Protein AF-A0A8T3YNQ0-F1 (afdb_monomer_lite)

Foldseek 3Di:
DDPPPPDQWDWDDDPNDTDIDRDPVNVVVVDDPQFDKDWDFDDDDPDTDIDIDGDGGD

Structure (mmCIF, N/CA/C/O backbone):
data_AF-A0A8T3YNQ0-F1
#
_entry.id   AF-A0A8T3YNQ0-F1
#
loop_
_atom_site.group_PDB
_atom_site.id
_atom_site.type_symbol
_atom_site.label_atom_id
_atom_site.label_alt_id
_atom_site.label_comp_id
_atom_site.label_asym_id
_atom_site.label_entity_id
_atom_site.label_seq_id
_atom_site.pdbx_PDB_ins_code
_atom_site.Cartn_x
_atom_site.Cartn_y
_atom_site.Cartn_z
_atom_site.occupancy
_atom_site.B_iso_or_equiv
_atom_site.auth_seq_id
_atom_site.auth_comp_id
_atom_site.auth_asym_id
_atom_site.auth_atom_id
_atom_site.pdbx_PDB_model_num
ATOM 1 N N . MET A 1 1 ? 4.794 -13.208 22.857 1.00 36.31 1 MET A N 1
ATOM 2 C CA . MET A 1 1 ? 5.191 -13.367 21.443 1.00 36.31 1 MET A CA 1
ATOM 3 C C . MET A 1 1 ? 4.035 -12.805 20.639 1.00 36.31 1 MET A C 1
ATOM 5 O O . MET A 1 1 ? 2.994 -13.439 20.603 1.00 36.31 1 MET A O 1
ATOM 9 N N . GLU A 1 2 ? 4.134 -11.564 20.161 1.00 37.12 2 GLU A N 1
ATOM 10 C CA . GLU A 1 2 ? 3.069 -10.983 19.332 1.00 37.12 2 GLU A CA 1
ATOM 11 C C . GLU A 1 2 ? 3.042 -11.719 17.992 1.00 37.12 2 GLU A C 1
ATOM 13 O O . GLU A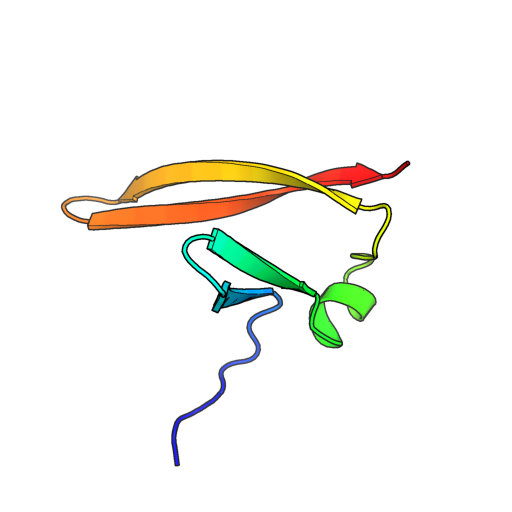 1 2 ? 4.049 -11.764 17.281 1.00 37.12 2 GLU A O 1
ATOM 18 N N . GLU A 1 3 ? 1.904 -12.337 17.682 1.00 40.25 3 GLU A N 1
ATOM 19 C CA . GLU A 1 3 ? 1.630 -12.949 16.389 1.00 40.25 3 GLU A CA 1
ATOM 20 C C . GLU A 1 3 ? 1.718 -11.871 15.303 1.00 40.25 3 GLU A C 1
ATOM 22 O O . GLU A 1 3 ? 0.781 -11.106 15.063 1.00 40.25 3 GLU A O 1
ATOM 27 N N . PHE A 1 4 ? 2.862 -11.805 14.619 1.00 40.66 4 PHE A N 1
ATOM 28 C CA . PHE A 1 4 ? 2.979 -11.131 13.332 1.00 40.66 4 PHE A CA 1
ATOM 29 C C . PHE A 1 4 ? 2.171 -11.935 12.312 1.00 40.66 4 PHE A C 1
ATOM 31 O O . PHE A 1 4 ? 2.710 -12.713 11.528 1.00 40.66 4 PHE A O 1
ATOM 38 N N . GLY A 1 5 ? 0.848 -11.768 12.349 1.00 39.91 5 GLY A N 1
ATOM 39 C CA . GLY A 1 5 ? -0.035 -12.271 11.312 1.00 39.91 5 GLY A CA 1
ATOM 40 C C . GLY A 1 5 ? 0.483 -11.796 9.958 1.00 39.91 5 GLY A C 1
ATOM 41 O O . GLY A 1 5 ? 0.847 -10.627 9.809 1.00 39.91 5 GLY A O 1
ATOM 42 N N . THR A 1 6 ? 0.531 -12.716 9.000 1.00 48.44 6 THR A N 1
ATOM 43 C CA . THR A 1 6 ? 0.932 -12.561 7.595 1.00 48.44 6 THR A CA 1
ATOM 44 C C . THR A 1 6 ? 0.136 -11.453 6.904 1.00 48.44 6 THR A C 1
ATOM 46 O O . THR A 1 6 ? -0.803 -11.699 6.146 1.00 48.44 6 THR A O 1
ATOM 49 N N . ARG A 1 7 ? 0.454 -10.194 7.208 1.00 57.12 7 ARG A N 1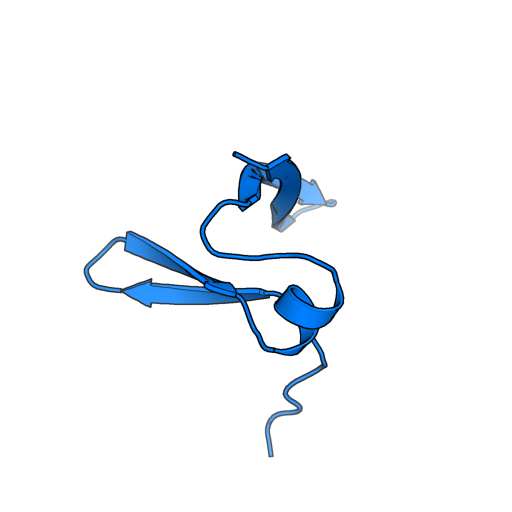
ATOM 50 C CA . ARG A 1 7 ? -0.191 -9.023 6.626 1.00 57.12 7 ARG A CA 1
ATOM 51 C C . ARG A 1 7 ? 0.716 -8.508 5.517 1.00 57.12 7 ARG A C 1
ATOM 53 O O . ARG A 1 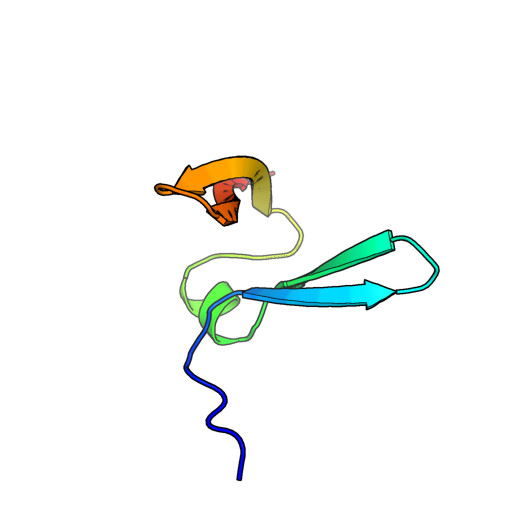7 ? 1.843 -8.115 5.801 1.00 57.12 7 ARG A O 1
ATOM 60 N N . PRO A 1 8 ? 0.228 -8.413 4.271 1.00 57.69 8 PRO A N 1
ATOM 61 C CA . PRO A 1 8 ? 1.038 -7.986 3.130 1.00 57.69 8 PRO A CA 1
ATOM 62 C C . PRO A 1 8 ? 1.497 -6.520 3.224 1.00 57.69 8 PRO A C 1
ATOM 64 O O . PRO A 1 8 ? 2.108 -6.001 2.300 1.00 57.69 8 PRO A O 1
ATOM 67 N N . LYS A 1 9 ? 1.127 -5.780 4.275 1.00 66.44 9 LYS A N 1
ATOM 68 C CA . LYS A 1 9 ? 1.416 -4.350 4.425 1.00 66.44 9 LYS A CA 1
ATOM 69 C C . LYS A 1 9 ? 1.589 -4.040 5.898 1.00 66.44 9 LYS A C 1
ATOM 71 O O . LYS A 1 9 ? 0.731 -4.402 6.706 1.00 66.44 9 LYS A O 1
ATOM 76 N N . LYS A 1 10 ? 2.654 -3.313 6.227 1.00 69.31 10 LYS A N 1
ATOM 77 C CA . LYS A 1 10 ? 2.872 -2.751 7.562 1.00 69.31 10 LYS A CA 1
ATOM 78 C C . LYS A 1 10 ? 2.865 -1.229 7.462 1.00 69.31 10 LYS A C 1
ATOM 80 O O . LYS A 1 10 ? 3.648 -0.662 6.709 1.00 69.31 10 LYS A O 1
ATOM 85 N N . LEU A 1 11 ? 1.962 -0.586 8.197 1.00 70.88 11 LEU A N 1
ATOM 86 C CA . LEU A 1 11 ? 1.958 0.865 8.382 1.00 70.88 11 LEU A CA 1
ATOM 87 C C . LEU A 1 11 ? 2.818 1.187 9.599 1.00 70.88 11 LEU A C 1
ATOM 89 O O . LEU A 1 11 ? 2.617 0.598 10.661 1.00 70.88 11 LEU A O 1
ATOM 93 N N . VAL A 1 12 ? 3.773 2.096 9.446 1.00 71.94 12 VAL A N 1
ATOM 94 C CA . VAL A 1 12 ? 4.648 2.532 10.541 1.00 71.94 12 VAL A CA 1
ATOM 95 C C . VAL A 1 12 ? 4.721 4.053 10.536 1.00 71.94 12 VAL A C 1
ATOM 97 O O . VAL A 1 12 ? 4.908 4.646 9.467 1.00 71.94 12 VAL A O 1
ATOM 100 N N . PRO A 1 13 ? 4.566 4.701 11.701 1.00 70.88 13 PRO A N 1
ATOM 101 C CA . PRO A 1 13 ? 4.839 6.122 11.818 1.00 70.88 13 PRO A CA 1
ATOM 102 C C . PRO A 1 13 ? 6.337 6.370 11.607 1.00 70.88 13 PRO A C 1
ATOM 104 O O . PRO A 1 13 ? 7.175 5.656 12.155 1.00 70.88 13 PRO A O 1
ATOM 107 N N . SER A 1 14 ? 6.676 7.380 10.813 1.00 74.00 14 SER A N 1
ATOM 108 C CA . SER A 1 14 ? 8.055 7.813 10.590 1.00 74.00 14 SER A CA 1
ATOM 109 C C . SER A 1 14 ? 8.091 9.325 10.397 1.00 74.00 14 SER A C 1
ATOM 111 O O . SER A 1 14 ? 7.506 9.839 9.448 1.00 74.00 14 SER A O 1
ATOM 113 N N . HIS A 1 15 ? 8.745 10.044 11.315 1.00 71.25 15 HIS A N 1
ATOM 114 C CA . HIS A 1 15 ? 8.939 11.503 11.249 1.00 71.25 15 HIS A CA 1
ATOM 115 C C . HIS A 1 15 ? 7.661 12.314 10.948 1.00 71.25 15 HIS A C 1
ATOM 117 O O . HIS A 1 15 ? 7.661 13.195 10.094 1.00 71.25 15 HIS A O 1
ATOM 123 N N . GLY A 1 16 ? 6.547 11.997 11.618 1.00 75.88 16 GLY A N 1
ATOM 124 C CA . GLY A 1 16 ? 5.261 12.681 11.407 1.00 75.88 16 GLY A CA 1
ATOM 125 C C . GLY A 1 16 ? 4.490 12.241 10.155 1.00 75.88 16 GLY A C 1
ATOM 126 O O . GLY A 1 16 ? 3.372 12.700 9.940 1.00 75.88 16 GLY A O 1
ATOM 127 N N . ASN A 1 17 ? 5.041 11.312 9.371 1.00 73.56 17 ASN A N 1
ATOM 128 C CA . ASN A 1 17 ? 4.394 10.696 8.217 1.00 73.56 17 ASN A CA 1
ATOM 129 C C . ASN A 1 17 ? 3.997 9.243 8.509 1.00 73.56 17 ASN A C 1
ATOM 131 O O . ASN A 1 17 ? 4.494 8.607 9.441 1.00 73.56 17 ASN A O 1
ATOM 135 N N . LEU A 1 18 ? 3.115 8.694 7.672 1.00 68.81 18 LEU A N 1
ATOM 136 C CA . LEU A 1 18 ? 2.806 7.266 7.643 1.00 68.81 18 LEU A CA 1
ATOM 137 C C . LEU A 1 18 ? 3.537 6.615 6.472 1.00 68.81 18 LEU A C 1
ATOM 139 O O . LEU A 1 18 ? 3.341 7.002 5.321 1.00 68.81 18 LEU A O 1
ATOM 143 N N . VAL A 1 19 ? 4.354 5.606 6.766 1.00 75.62 19 VAL A N 1
ATOM 144 C CA . VAL A 1 19 ? 5.091 4.841 5.759 1.00 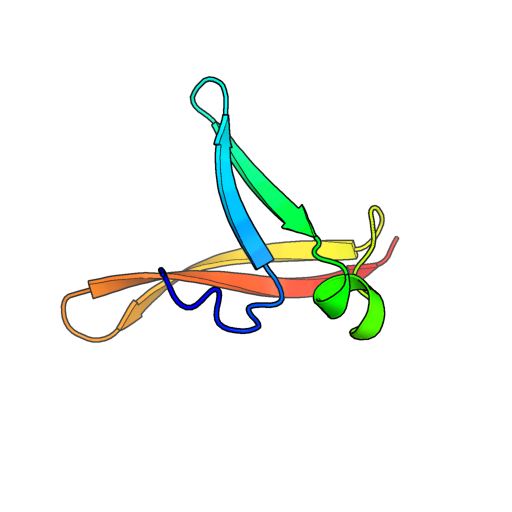75.62 19 VAL A CA 1
ATOM 145 C C . VAL A 1 19 ? 4.459 3.464 5.609 1.00 75.62 19 VAL A C 1
ATOM 147 O O . VAL A 1 19 ? 4.212 2.767 6.597 1.00 75.62 19 VAL A O 1
ATOM 150 N N . VAL A 1 20 ? 4.203 3.064 4.363 1.00 74.12 20 VAL A N 1
ATOM 151 C CA . VAL A 1 20 ? 3.747 1.715 4.016 1.00 74.12 20 VAL A CA 1
ATOM 152 C C . VAL A 1 20 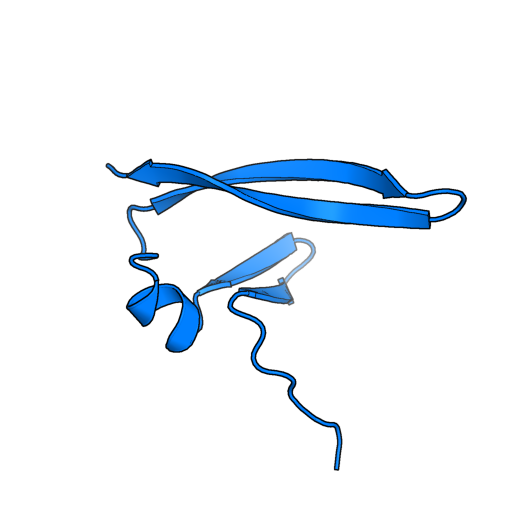? 4.967 0.878 3.651 1.00 74.12 20 VAL A C 1
ATOM 154 O O . VAL A 1 20 ? 5.606 1.117 2.632 1.00 74.12 20 VAL A O 1
ATOM 157 N N . PHE A 1 21 ? 5.276 -0.129 4.461 1.00 75.62 21 PHE A N 1
ATOM 158 C CA . PHE A 1 21 ? 6.297 -1.115 4.130 1.00 75.62 21 PHE A CA 1
ATOM 159 C C . PHE A 1 21 ? 5.683 -2.231 3.292 1.00 75.62 21 PHE A C 1
ATOM 161 O O . PHE A 1 21 ? 4.752 -2.920 3.724 1.00 75.62 21 PHE A O 1
ATOM 168 N N . VAL A 1 22 ? 6.247 -2.410 2.099 1.00 73.56 22 VAL A N 1
ATOM 169 C CA . VAL A 1 22 ? 5.991 -3.545 1.212 1.00 73.56 22 VAL A CA 1
ATOM 170 C C . VAL A 1 22 ? 6.754 -4.745 1.774 1.00 73.56 22 VAL A C 1
ATOM 172 O O . VAL A 1 22 ? 7.982 -4.807 1.696 1.00 73.56 22 VAL A O 1
ATOM 175 N N . THR A 1 23 ? 6.037 -5.674 2.409 1.00 77.69 23 THR A N 1
ATOM 176 C CA . THR A 1 23 ? 6.640 -6.881 2.993 1.00 77.69 23 THR A CA 1
ATOM 177 C C . THR A 1 23 ? 7.046 -7.882 1.903 1.00 77.69 23 THR A C 1
ATOM 179 O O . THR A 1 23 ? 6.729 -7.706 0.724 1.00 77.69 23 THR A O 1
ATOM 182 N N . ARG A 1 24 ? 7.754 -8.960 2.270 1.00 79.75 24 ARG A N 1
ATOM 183 C CA . ARG A 1 24 ? 8.134 -10.012 1.307 1.00 79.75 24 ARG A CA 1
ATOM 184 C C . ARG A 1 24 ? 6.903 -10.688 0.694 1.00 79.75 24 ARG A C 1
ATOM 186 O O . ARG A 1 24 ? 6.893 -10.982 -0.494 1.00 79.75 24 ARG A O 1
ATOM 193 N N . GLU A 1 25 ? 5.850 -10.860 1.479 1.00 77.94 25 GLU A N 1
ATOM 194 C CA . GLU A 1 25 ? 4.556 -11.393 1.056 1.00 77.94 25 GLU A CA 1
ATOM 195 C C . GLU A 1 25 ? 3.859 -10.447 0.074 1.00 77.94 25 GLU A C 1
ATOM 197 O O . GLU A 1 25 ? 3.283 -10.888 -0.914 1.00 77.94 25 GLU A O 1
ATOM 202 N N . ALA A 1 26 ? 3.970 -9.134 0.288 1.00 76.44 26 ALA A N 1
ATOM 203 C CA . ALA A 1 26 ? 3.495 -8.136 -0.665 1.00 76.44 26 ALA A CA 1
ATOM 204 C C . ALA A 1 26 ? 4.197 -8.281 -2.023 1.00 76.44 26 ALA A C 1
ATOM 206 O O . ALA A 1 26 ? 3.534 -8.272 -3.061 1.00 76.44 26 ALA A O 1
ATOM 207 N N . LYS A 1 27 ? 5.526 -8.473 -2.008 1.00 78.31 27 LYS A N 1
ATOM 208 C CA . LYS A 1 27 ? 6.316 -8.739 -3.219 1.00 78.31 27 LYS A CA 1
ATOM 209 C C . LYS A 1 27 ? 5.875 -10.020 -3.919 1.00 78.31 27 LYS A C 1
ATOM 211 O O . LYS A 1 27 ? 5.739 -10.013 -5.137 1.00 78.31 27 LYS A O 1
ATOM 216 N N . ALA A 1 28 ? 5.571 -11.080 -3.167 1.00 79.81 28 ALA A N 1
ATOM 217 C CA . ALA A 1 28 ? 5.010 -12.315 -3.722 1.00 79.81 28 ALA A CA 1
ATOM 218 C C . ALA A 1 28 ? 3.635 -12.094 -4.386 1.00 79.81 28 ALA A C 1
ATOM 220 O O . ALA A 1 28 ? 3.323 -12.731 -5.386 1.00 79.81 28 ALA A O 1
ATOM 221 N N . CYS A 1 29 ? 2.848 -11.133 -3.896 1.00 75.12 29 CYS A N 1
ATOM 222 C CA . CYS A 1 29 ? 1.601 -10.682 -4.521 1.00 75.12 29 CYS A CA 1
ATOM 223 C C . CYS A 1 29 ? 1.807 -9.665 -5.667 1.00 75.12 29 CYS A C 1
ATOM 225 O O . CYS A 1 29 ? 0.839 -9.045 -6.117 1.00 75.12 29 CYS A O 1
ATOM 227 N N . GLY A 1 30 ? 3.046 -9.439 -6.116 1.00 77.88 30 GLY A N 1
ATOM 228 C CA . GLY A 1 30 ? 3.378 -8.514 -7.202 1.00 77.88 30 GLY A CA 1
ATOM 229 C C . GLY A 1 30 ? 3.331 -7.034 -6.812 1.00 77.88 30 GLY A C 1
ATOM 230 O O . GLY A 1 30 ? 3.004 -6.193 -7.651 1.00 77.88 30 GLY A O 1
ATOM 231 N N . TRP A 1 31 ? 3.575 -6.709 -5.539 1.00 84.12 31 TRP A N 1
ATOM 232 C CA . TRP A 1 31 ? 3.740 -5.331 -5.070 1.00 84.12 31 TRP A CA 1
ATOM 233 C C . TRP A 1 31 ? 5.227 -4.985 -5.004 1.00 84.12 31 TRP A C 1
ATOM 235 O O . TRP A 1 31 ? 6.011 -5.687 -4.374 1.00 84.12 31 TRP A O 1
ATOM 245 N N . ASP A 1 32 ? 5.611 -3.874 -5.610 1.00 81.94 32 ASP A N 1
ATOM 246 C CA . ASP A 1 32 ? 6.981 -3.371 -5.669 1.00 81.94 32 ASP A CA 1
ATOM 247 C C . ASP A 1 32 ? 7.019 -1.841 -5.522 1.00 81.94 32 ASP A C 1
ATOM 249 O O . ASP A 1 32 ? 6.006 -1.201 -5.233 1.00 81.94 32 ASP A O 1
ATOM 253 N N . GLU A 1 33 ? 8.196 -1.245 -5.711 1.00 79.81 33 GLU A N 1
ATOM 254 C CA . GLU A 1 33 ? 8.399 0.208 -5.629 1.00 79.81 33 GLU A CA 1
ATOM 255 C C . GLU A 1 33 ? 7.711 1.006 -6.750 1.00 79.81 33 GLU A C 1
ATOM 257 O O . GLU A 1 33 ? 7.532 2.214 -6.619 1.00 79.81 33 GLU A O 1
ATOM 262 N N . LYS A 1 34 ? 7.288 0.341 -7.831 1.00 84.31 34 LYS A N 1
ATOM 263 C CA . LYS A 1 34 ? 6.563 0.939 -8.961 1.00 84.31 34 LYS A CA 1
ATOM 264 C C . LYS A 1 34 ? 5.051 0.785 -8.835 1.00 84.31 34 LYS A C 1
ATOM 266 O O . LYS A 1 34 ? 4.295 1.269 -9.677 1.00 84.31 34 LYS A O 1
ATOM 271 N N . THR A 1 35 ? 4.587 0.082 -7.808 1.00 84.00 35 THR A N 1
ATOM 272 C CA . THR A 1 35 ? 3.174 -0.215 -7.624 1.00 84.00 35 THR A CA 1
ATOM 273 C C . THR A 1 35 ? 2.419 1.039 -7.193 1.00 84.00 35 THR A C 1
ATOM 275 O O . THR A 1 35 ? 2.691 1.625 -6.146 1.00 84.00 35 THR A O 1
ATOM 278 N N . ILE A 1 36 ? 1.411 1.426 -7.977 1.00 82.81 36 ILE A N 1
ATOM 279 C CA . ILE A 1 36 ? 0.558 2.576 -7.673 1.00 82.81 36 ILE A CA 1
ATOM 280 C C . ILE A 1 36 ? -0.529 2.136 -6.692 1.00 82.81 36 ILE A C 1
ATOM 282 O O . ILE A 1 36 ? -1.278 1.181 -6.941 1.00 82.81 36 ILE A O 1
ATOM 286 N N . LEU A 1 37 ? -0.624 2.851 -5.570 1.00 83.69 37 LEU A N 1
ATOM 287 C CA . LEU A 1 37 ? -1.529 2.542 -4.467 1.00 83.69 37 LEU A CA 1
ATOM 288 C C . LEU A 1 37 ? -2.633 3.584 -4.334 1.00 83.69 37 LEU A C 1
ATOM 290 O O . LEU A 1 37 ? -2.386 4.784 -4.401 1.00 83.69 37 LEU A O 1
ATOM 294 N N . LYS A 1 38 ? -3.849 3.116 -4.052 1.00 82.94 38 LYS A N 1
ATOM 295 C CA . LYS A 1 38 ? -4.951 3.951 -3.579 1.00 82.94 38 LYS A CA 1
ATOM 296 C C . LYS A 1 38 ? -5.153 3.707 -2.092 1.00 82.94 38 LYS A C 1
ATOM 298 O O . LYS A 1 38 ? -5.387 2.570 -1.675 1.00 82.94 38 LYS A O 1
ATOM 303 N N . VAL A 1 39 ? -5.069 4.779 -1.312 1.00 83.50 39 VAL A N 1
ATOM 304 C CA . VAL A 1 39 ? -5.308 4.772 0.133 1.00 83.50 39 VAL A CA 1
ATOM 305 C C . VAL A 1 39 ? -6.649 5.444 0.397 1.00 83.50 39 VAL A C 1
ATOM 307 O O . VAL A 1 39 ? -6.865 6.584 -0.007 1.00 83.50 39 VAL A O 1
ATOM 310 N N . THR A 1 40 ? -7.562 4.737 1.052 1.00 83.50 40 THR A N 1
ATOM 311 C CA . THR A 1 40 ? -8.882 5.247 1.435 1.00 83.50 40 THR A CA 1
ATOM 312 C C . THR A 1 40 ? -9.112 5.033 2.921 1.00 83.50 40 THR A C 1
ATOM 314 O O . THR A 1 40 ? -8.656 4.046 3.494 1.00 83.50 40 THR A O 1
ATOM 317 N N . VAL A 1 41 ? -9.840 5.949 3.554 1.00 83.44 41 VAL A N 1
ATOM 318 C CA . VAL A 1 41 ? -10.377 5.728 4.899 1.00 83.44 41 VAL A CA 1
ATOM 319 C C . VAL A 1 41 ? -11.814 5.259 4.730 1.00 83.44 41 VAL A C 1
ATOM 321 O O . VAL A 1 41 ? -12.674 6.036 4.324 1.00 83.44 41 VAL A O 1
ATOM 324 N N . GLU A 1 42 ? -12.061 3.982 4.995 1.00 87.81 42 GLU A N 1
ATOM 325 C CA . GLU A 1 42 ? -13.400 3.394 4.969 1.00 87.81 42 GLU A CA 1
ATOM 326 C C . GLU A 1 42 ? -13.947 3.336 6.406 1.00 87.81 42 GLU A C 1
ATOM 328 O O . GLU A 1 42 ? -13.194 3.172 7.370 1.00 87.81 42 GLU A O 1
ATOM 333 N N . LYS A 1 43 ? -15.259 3.531 6.573 1.00 85.56 43 LYS A N 1
ATOM 334 C CA . LYS A 1 43 ? -15.932 3.419 7.873 1.00 85.56 43 LYS A CA 1
ATOM 335 C C . LYS A 1 43 ? -16.594 2.047 7.955 1.00 85.56 43 LYS A C 1
ATOM 337 O O . LYS A 1 43 ? -17.493 1.760 7.171 1.00 85.56 43 LYS A O 1
ATOM 342 N N . GLU A 1 44 ? -16.161 1.225 8.901 1.00 78.31 44 GLU A N 1
ATOM 343 C CA . GLU A 1 44 ? -16.700 -0.114 9.155 1.00 78.31 44 GLU A CA 1
ATOM 344 C C . GLU A 1 44 ? -17.426 -0.052 10.508 1.00 78.31 44 GLU A C 1
ATOM 346 O O . GLU A 1 44 ? -16.822 -0.085 11.580 1.00 78.31 44 GLU A O 1
ATOM 351 N N . GLY A 1 45 ? -18.739 0.196 10.468 1.00 83.38 45 GLY A N 1
ATOM 352 C CA . GLY A 1 45 ? -19.542 0.427 11.673 1.00 83.38 45 GLY A CA 1
ATOM 353 C C . GLY A 1 45 ? -19.158 1.717 12.414 1.00 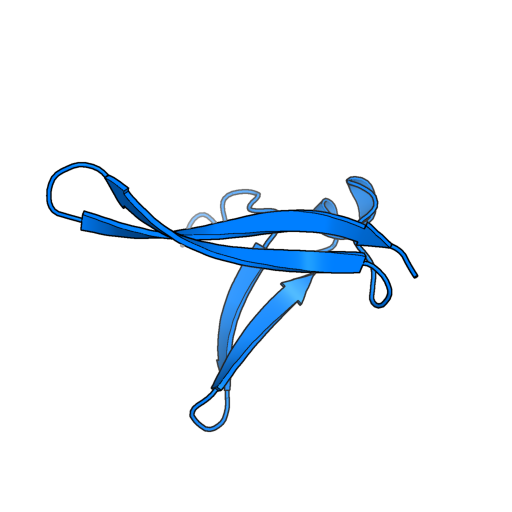83.38 45 GLY A C 1
ATOM 354 O O . GLY A 1 45 ? -19.385 2.822 11.913 1.00 83.38 45 GLY A O 1
ATOM 355 N N . ARG A 1 46 ? -18.620 1.588 13.635 1.00 86.50 46 ARG A N 1
ATOM 356 C CA . ARG A 1 46 ? -18.153 2.725 14.457 1.00 86.50 46 ARG A CA 1
ATOM 357 C C . ARG A 1 46 ? -16.668 3.044 14.269 1.00 86.50 46 ARG A C 1
ATOM 359 O O . ARG A 1 46 ? -16.236 4.108 14.707 1.00 86.50 46 ARG A O 1
ATOM 366 N N . GLU A 1 47 ? -15.912 2.187 13.594 1.00 83.50 47 GLU A N 1
ATOM 367 C CA . GLU A 1 47 ? -14.466 2.339 13.441 1.00 83.50 47 GLU A CA 1
ATOM 368 C C . GLU A 1 47 ? -14.091 2.879 12.056 1.00 83.50 47 GLU A C 1
ATOM 370 O O . GLU A 1 47 ? -14.760 2.630 11.049 1.00 83.50 47 GLU A O 1
ATOM 375 N N . LYS A 1 48 ? -13.008 3.661 12.008 1.00 80.19 48 LYS A N 1
ATOM 376 C CA . LYS A 1 48 ? -12.385 4.116 10.760 1.00 80.19 48 LYS A CA 1
ATOM 377 C C . LYS A 1 48 ? -11.197 3.212 10.463 1.00 80.19 48 LYS A C 1
ATOM 379 O O . LYS A 1 48 ? -10.315 3.056 11.301 1.00 80.19 48 LYS A O 1
ATOM 384 N N . LYS A 1 49 ? -11.156 2.662 9.255 1.00 83.81 49 LYS A N 1
ATOM 385 C CA . LYS A 1 49 ? -10.129 1.728 8.801 1.00 83.81 49 LYS A CA 1
ATOM 386 C C . LYS A 1 49 ? -9.413 2.304 7.592 1.00 83.81 49 LYS A C 1
ATOM 388 O O . LYS A 1 49 ? -10.041 2.761 6.640 1.00 83.81 49 LYS A O 1
ATOM 393 N N . VAL A 1 50 ? -8.085 2.278 7.625 1.00 79.69 50 VAL A N 1
ATOM 394 C CA . VAL A 1 50 ? -7.271 2.627 6.458 1.00 79.69 50 VAL A CA 1
ATOM 395 C C . VAL A 1 50 ? -7.197 1.409 5.549 1.00 79.69 50 VAL A C 1
ATOM 397 O O . VAL A 1 50 ? -6.741 0.340 5.955 1.00 79.69 50 VAL A O 1
ATOM 400 N N . VAL A 1 51 ? -7.643 1.573 4.311 1.00 83.31 51 VAL A N 1
ATOM 401 C CA . VAL A 1 51 ? -7.663 0.532 3.289 1.00 83.31 51 VAL A CA 1
ATOM 402 C C . VAL A 1 51 ? -6.715 0.931 2.169 1.00 83.31 51 VAL A C 1
ATOM 404 O O . VAL A 1 51 ? -6.787 2.027 1.622 1.00 83.31 51 VAL A O 1
ATOM 407 N N . ILE A 1 52 ? -5.797 0.025 1.837 1.00 80.38 52 ILE A N 1
ATOM 408 C CA . ILE A 1 52 ? -4.773 0.234 0.811 1.00 80.38 52 ILE A CA 1
ATOM 409 C C . ILE A 1 52 ? -5.024 -0.773 -0.305 1.00 80.38 52 ILE A C 1
ATOM 411 O O . ILE A 1 52 ? -4.951 -1.980 -0.062 1.00 80.38 52 ILE A O 1
ATOM 415 N N . ARG A 1 53 ? -5.271 -0.314 -1.532 1.00 83.06 53 ARG A N 1
ATOM 416 C CA . ARG A 1 53 ? -5.505 -1.168 -2.711 1.00 83.06 53 ARG A CA 1
ATOM 417 C C . ARG A 1 53 ? -4.470 -0.875 -3.801 1.00 83.06 53 ARG A C 1
ATOM 419 O O . ARG A 1 53 ? -4.076 0.275 -3.968 1.00 83.06 53 ARG A O 1
ATOM 426 N N . LYS A 1 54 ? -4.031 -1.910 -4.529 1.00 82.69 54 LYS A N 1
ATOM 427 C CA . LYS A 1 54 ? -3.231 -1.747 -5.756 1.00 82.69 54 LYS A CA 1
ATOM 428 C C . LYS A 1 54 ? -4.176 -1.270 -6.854 1.00 82.69 54 LYS A C 1
ATOM 430 O O . LYS A 1 54 ? -5.250 -1.846 -7.006 1.00 82.69 54 LYS A O 1
ATOM 435 N N . VAL A 1 55 ? -3.800 -0.216 -7.572 1.00 87.94 55 VAL A N 1
ATOM 436 C CA . VAL A 1 55 ? -4.602 0.340 -8.680 1.00 87.94 55 VAL A CA 1
ATOM 437 C C . VAL A 1 55 ? -3.860 0.350 -10.010 1.00 87.94 55 VAL A C 1
ATOM 439 O O . VAL A 1 55 ? -4.479 0.557 -11.045 1.00 87.94 55 VAL A O 1
ATOM 442 N N . GLY A 1 56 ? -2.555 0.089 -9.994 1.00 84.56 56 GLY A N 1
ATOM 443 C CA . GLY A 1 56 ? -1.742 0.005 -11.196 1.00 84.56 56 GLY A CA 1
ATOM 444 C C . GLY A 1 56 ? -0.278 -0.239 -10.862 1.00 84.56 56 GLY A C 1
ATOM 445 O O . GLY A 1 56 ? 0.073 -0.560 -9.721 1.00 84.56 56 GLY A O 1
ATOM 446 N N . GLN A 1 57 ? 0.566 -0.081 -11.869 1.00 86.69 57 GLN A N 1
ATOM 447 C CA . GLN A 1 57 ? 2.016 -0.186 -11.781 1.00 86.69 57 GLN A CA 1
ATOM 448 C C . GLN A 1 57 ? 2.613 0.684 -12.892 1.00 86.69 57 GLN A C 1
ATOM 450 O O . GLN A 1 57 ? 2.024 0.747 -13.973 1.00 86.69 57 GLN A O 1
ATOM 455 N N . LEU A 1 58 ? 3.701 1.393 -12.587 1.00 75.19 58 LEU A N 1
ATOM 456 C CA . LEU A 1 58 ? 4.466 2.189 -13.554 1.00 75.19 58 LEU A CA 1
ATOM 457 C C . LEU A 1 58 ? 5.360 1.315 -14.438 1.00 75.19 58 LEU A C 1
ATOM 459 O O . LEU A 1 58 ? 5.921 0.324 -13.913 1.00 75.19 58 LEU A O 1
#

Secondary structure (DSSP, 8-state):
-------SEEEEEETTEEEEEE-HHHHHTT--TTEEEEEEEEEETTEEEEEEEEEEE-

pLDDT: mean 74.46, std 13.26, range [36.31, 87.94]

Sequence (58 aa):
MEEFGTRPKKLVPSHGNLVVFVTREAKACGWDEKTILKVTVEKEGREKKVVIRKVGQL

Radius of gyration: 12.84 Å; chains: 1; bounding box: 28×26×35 Å